Protein AF-A0A8J7N861-F1 (afdb_monomer_lite)

Foldseek 3Di:
DFWFPDQDPPGDGPGDDDPPDDWAFPDDCPDVQKTWTQDPPDGDTTIDGCVSDDDDD

Radius of gyration: 10.05 Å; chains: 1; bounding box: 21×25×26 Å

Sequence (57 aa):
VNLRASPSTTASVVGRVNFGDTVVVTQQNPAPGWTGIRNPRTGEVAYVSSQFLQLVP

Secondary structure (DSSP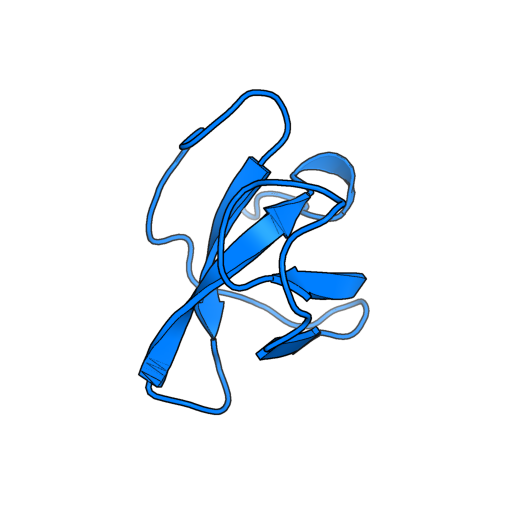, 8-state):
-EEESSSSTTSPEEEE--TT----EEEEEEETTEEEEE-TTTSSEEEEEGGG-----

Structure (mmCIF, N/CA/C/O backbone):
data_AF-A0A8J7N861-F1
#
_entry.id   AF-A0A8J7N861-F1
#
loop_
_atom_site.group_PDB
_atom_site.id
_atom_site.type_symbol
_atom_site.label_atom_id
_atom_site.label_alt_id
_atom_site.label_comp_id
_atom_site.label_asym_id
_atom_site.label_entity_id
_atom_site.label_seq_id
_atom_site.pdbx_PDB_ins_code
_atom_site.Cartn_x
_atom_site.Cartn_y
_atom_site.Cartn_z
_atom_site.occupancy
_atom_site.B_iso_or_equiv
_atom_site.auth_seq_id
_atom_site.auth_comp_id
_atom_site.auth_asym_id
_atom_site.auth_atom_id
_atom_site.pdbx_PDB_model_num
ATOM 1 N N . VAL A 1 1 ? -6.816 -1.987 -4.378 1.00 92.62 1 VAL A N 1
ATOM 2 C CA . VAL A 1 1 ? -5.654 -1.100 -4.617 1.00 92.62 1 VAL A CA 1
ATOM 3 C C . VAL A 1 1 ? -4.374 -1.925 -4.705 1.00 92.62 1 VAL A C 1
ATOM 5 O O . VAL A 1 1 ? -4.271 -2.950 -4.037 1.00 92.62 1 VAL A O 1
ATOM 8 N N . ASN A 1 2 ? -3.432 -1.527 -5.562 1.00 96.19 2 ASN A N 1
ATOM 9 C CA . ASN A 1 2 ? -2.159 -2.233 -5.736 1.00 96.19 2 ASN A CA 1
ATOM 10 C C . ASN A 1 2 ? -1.208 -1.948 -4.569 1.00 96.19 2 ASN A C 1
ATOM 12 O O . ASN A 1 2 ? -1.078 -0.800 -4.146 1.00 96.19 2 ASN A O 1
ATOM 16 N N . LEU A 1 3 ? -0.522 -2.991 -4.109 1.00 96.75 3 LEU A N 1
ATOM 17 C CA . LEU A 1 3 ? 0.617 -2.894 -3.207 1.00 96.75 3 LEU A CA 1
ATOM 18 C C . LEU A 1 3 ? 1.895 -2.803 -4.034 1.00 96.75 3 LEU A C 1
ATOM 20 O O . LEU A 1 3 ? 2.043 -3.521 -5.025 1.00 96.75 3 LEU A O 1
ATOM 24 N N . ARG A 1 4 ? 2.821 -1.940 -3.632 1.00 97.94 4 ARG A N 1
ATOM 25 C CA . ARG A 1 4 ? 4.056 -1.664 -4.370 1.00 97.94 4 ARG A CA 1
ATOM 26 C C . ARG A 1 4 ? 5.298 -1.940 -3.539 1.00 97.94 4 ARG A C 1
ATOM 28 O O . ARG A 1 4 ? 5.250 -1.859 -2.316 1.00 97.94 4 ARG A O 1
ATOM 35 N N . ALA A 1 5 ? 6.398 -2.256 -4.219 1.00 97.19 5 ALA A N 1
ATOM 36 C CA . ALA A 1 5 ? 7.692 -2.549 -3.598 1.00 97.19 5 ALA A CA 1
ATOM 37 C C . ALA A 1 5 ? 8.333 -1.329 -2.908 1.00 97.19 5 ALA A C 1
ATOM 39 O O . ALA A 1 5 ? 9.099 -1.490 -1.966 1.00 97.19 5 ALA A O 1
ATOM 40 N N . SER A 1 6 ? 8.022 -0.112 -3.362 1.00 97.25 6 SER A N 1
ATOM 41 C CA . SER A 1 6 ? 8.480 1.150 -2.766 1.00 97.25 6 SER A CA 1
ATOM 42 C C . SER A 1 6 ? 7.369 2.213 -2.846 1.00 97.25 6 SER A C 1
ATOM 44 O O . SER A 1 6 ? 6.408 2.019 -3.605 1.00 97.25 6 SER A O 1
ATOM 46 N N . PRO A 1 7 ? 7.438 3.317 -2.071 1.00 96.62 7 PRO A N 1
ATOM 47 C CA . PRO A 1 7 ? 6.394 4.342 -2.025 1.00 96.62 7 PRO A CA 1
ATOM 48 C C . PRO A 1 7 ? 6.446 5.265 -3.259 1.00 96.62 7 PRO A C 1
ATOM 50 O O . PRO A 1 7 ? 6.750 6.452 -3.177 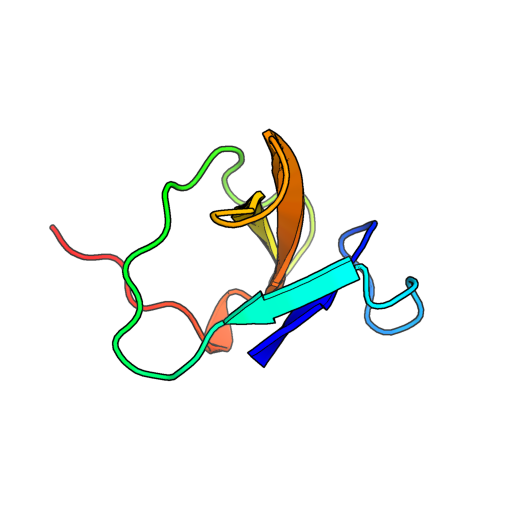1.00 96.62 7 PRO A O 1
ATOM 53 N N . SER A 1 8 ? 6.182 4.693 -4.434 1.00 96.88 8 SER A N 1
ATOM 54 C CA . SER A 1 8 ? 6.181 5.371 -5.733 1.00 96.88 8 SER A CA 1
ATOM 55 C C . SER A 1 8 ? 5.175 4.723 -6.685 1.00 96.88 8 SER A C 1
ATOM 57 O O . SER A 1 8 ? 4.989 3.509 -6.683 1.00 96.88 8 SER A O 1
ATOM 59 N N . THR A 1 9 ? 4.553 5.511 -7.566 1.00 93.94 9 THR A N 1
ATOM 60 C CA . THR A 1 9 ? 3.615 5.019 -8.591 1.00 93.94 9 THR A CA 1
ATOM 61 C C . THR A 1 9 ? 4.291 4.225 -9.711 1.00 93.94 9 THR A C 1
ATOM 63 O O . THR A 1 9 ? 3.605 3.496 -10.429 1.00 93.94 9 THR A O 1
ATOM 66 N N . THR A 1 10 ? 5.615 4.322 -9.847 1.00 96.38 10 THR A N 1
ATOM 67 C CA . THR A 1 10 ? 6.408 3.585 -10.845 1.00 96.38 10 THR A CA 1
ATOM 68 C C . THR A 1 10 ? 7.008 2.291 -10.299 1.00 96.38 10 THR A C 1
ATOM 70 O O . THR A 1 10 ? 7.502 1.475 -11.069 1.00 96.38 10 THR A O 1
ATOM 73 N N . ALA A 1 11 ? 6.942 2.069 -8.984 1.00 96.94 11 ALA A N 1
ATOM 74 C CA . ALA A 1 11 ? 7.480 0.869 -8.357 1.00 96.94 11 ALA A CA 1
ATOM 75 C C . ALA A 1 11 ? 6.676 -0.382 -8.730 1.00 96.94 11 ALA A C 1
ATOM 77 O O . ALA A 1 11 ? 5.449 -0.322 -8.866 1.00 96.94 11 ALA A O 1
ATOM 78 N N . SER A 1 12 ? 7.357 -1.524 -8.836 1.00 97.56 12 SER A N 1
ATOM 79 C CA . SER A 1 12 ? 6.739 -2.811 -9.163 1.00 97.56 12 SER A CA 1
ATOM 80 C C . SER A 1 12 ? 5.575 -3.142 -8.230 1.00 97.56 12 SER A C 1
ATOM 82 O O . SER A 1 12 ? 5.633 -2.903 -7.020 1.00 97.56 12 SER A O 1
ATOM 84 N N . VAL A 1 13 ? 4.513 -3.707 -8.802 1.00 97.38 13 VAL A N 1
ATOM 85 C CA . VAL A 1 13 ? 3.358 -4.196 -8.046 1.00 97.38 13 VAL A CA 1
ATOM 86 C C . VAL A 1 13 ? 3.720 -5.543 -7.427 1.00 97.38 13 VAL A C 1
ATOM 88 O O . VAL A 1 13 ? 4.056 -6.479 -8.143 1.00 97.38 13 VAL A O 1
ATOM 91 N N . VAL A 1 14 ? 3.638 -5.636 -6.101 1.00 97.00 14 VAL A N 1
ATOM 92 C CA . VAL A 1 14 ? 3.982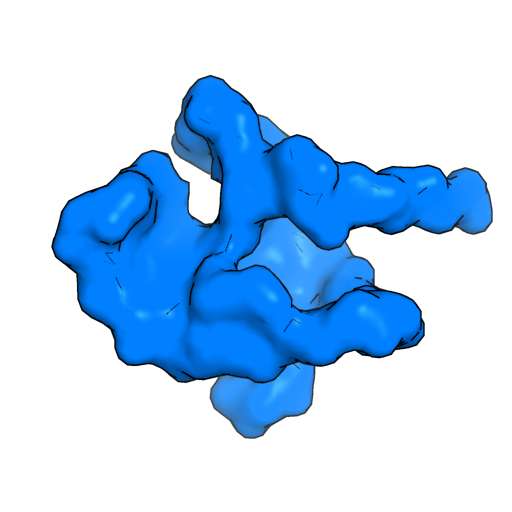 -6.842 -5.317 1.00 97.00 14 VAL A CA 1
ATOM 93 C C . VAL A 1 14 ? 2.750 -7.524 -4.721 1.00 97.00 14 VAL A C 1
ATOM 95 O O . VAL A 1 14 ? 2.845 -8.519 -4.006 1.00 97.00 14 VAL A O 1
ATOM 98 N N . GLY A 1 15 ? 1.565 -6.980 -4.989 1.00 95.44 15 GLY A N 1
ATOM 99 C CA . GLY A 1 15 ? 0.310 -7.536 -4.515 1.00 95.44 15 GLY A CA 1
ATOM 100 C C . GLY A 1 15 ? -0.859 -6.585 -4.711 1.00 95.44 15 GLY A C 1
ATOM 101 O O . GLY A 1 15 ? -0.749 -5.529 -5.336 1.00 95.44 15 GLY A O 1
ATOM 102 N N . ARG A 1 16 ? -2.001 -6.965 -4.147 1.00 95.06 16 ARG A N 1
ATOM 103 C CA . ARG A 1 16 ? -3.231 -6.179 -4.170 1.00 95.06 16 ARG A CA 1
ATOM 104 C C . ARG A 1 16 ? -4.034 -6.468 -2.910 1.00 95.06 16 ARG A C 1
ATOM 106 O O . ARG A 1 16 ? -4.080 -7.614 -2.471 1.00 95.06 16 ARG A O 1
ATOM 113 N N . VAL A 1 17 ? -4.687 -5.436 -2.395 1.00 93.69 17 VAL A N 1
ATOM 114 C CA . VAL A 1 17 ? -5.743 -5.548 -1.380 1.00 93.69 17 VAL A CA 1
ATOM 115 C C . VAL A 1 17 ? -7.061 -5.054 -1.960 1.00 93.69 17 VAL A C 1
ATOM 117 O O . VAL A 1 17 ? -7.081 -4.223 -2.883 1.00 93.69 17 VAL A O 1
ATOM 120 N N . ASN A 1 18 ? -8.160 -5.599 -1.466 1.00 94.62 18 ASN A N 1
ATOM 121 C CA . ASN A 1 18 ? -9.512 -5.261 -1.877 1.00 94.62 18 ASN A CA 1
ATOM 122 C C . ASN A 1 18 ? -10.129 -4.232 -0.928 1.00 94.62 18 ASN A C 1
ATOM 124 O O . ASN A 1 18 ? -9.604 -3.945 0.144 1.00 94.62 18 ASN A O 1
ATOM 128 N N . PHE A 1 19 ? -11.229 -3.623 -1.364 1.00 92.94 19 PHE A N 1
ATOM 129 C CA . PHE A 1 19 ? -11.999 -2.746 -0.491 1.00 92.94 19 PHE A CA 1
ATOM 130 C C . PHE A 1 19 ? -12.575 -3.563 0.674 1.00 92.94 19 PHE A C 1
ATOM 132 O O . PHE A 1 19 ? -13.110 -4.645 0.443 1.00 92.94 19 PHE A O 1
ATOM 139 N N . GLY A 1 20 ? -12.455 -3.044 1.896 1.00 92.19 20 GLY A N 1
ATOM 140 C CA . GLY A 1 20 ? -12.874 -3.732 3.120 1.00 92.19 20 GLY A CA 1
ATOM 141 C C . GLY A 1 20 ? -11.807 -4.630 3.757 1.00 92.19 20 GLY A C 1
ATOM 142 O O . GLY A 1 20 ? -11.996 -5.042 4.897 1.00 92.19 20 GLY A O 1
ATOM 143 N N . ASP A 1 21 ? -10.681 -4.898 3.083 1.00 93.06 21 ASP A N 1
ATOM 144 C CA . ASP A 1 21 ? -9.568 -5.625 3.703 1.00 93.06 21 ASP A CA 1
ATOM 145 C C . ASP A 1 21 ? -8.924 -4.768 4.806 1.00 93.06 21 ASP A C 1
ATOM 147 O O . ASP A 1 21 ? -8.495 -3.636 4.563 1.00 93.06 21 ASP A O 1
ATOM 151 N N . THR A 1 22 ? -8.780 -5.333 6.006 1.00 92.94 22 THR A N 1
ATOM 152 C CA . THR A 1 22 ? -7.999 -4.718 7.087 1.00 92.94 22 THR A CA 1
ATOM 153 C C . THR A 1 22 ? -6.518 -5.031 6.902 1.00 92.94 22 THR A C 1
ATOM 155 O O . THR A 1 22 ? -6.129 -6.180 6.682 1.00 92.94 22 THR A O 1
ATOM 158 N N . VAL A 1 23 ? -5.669 -4.012 7.027 1.00 93.50 23 VAL A N 1
ATOM 159 C CA . VAL A 1 23 ? -4.211 -4.134 6.911 1.00 93.50 23 VAL A CA 1
ATOM 160 C C . VAL A 1 23 ? -3.525 -3.564 8.144 1.00 93.50 23 VAL A C 1
ATOM 162 O O . VAL A 1 23 ? -4.015 -2.622 8.762 1.00 93.50 23 VAL A O 1
ATOM 165 N N . VAL A 1 24 ? -2.362 -4.116 8.487 1.00 95.25 24 VAL A N 1
ATOM 166 C CA . VAL A 1 24 ? -1.539 -3.598 9.586 1.00 95.25 24 VAL A CA 1
ATOM 167 C C . VAL A 1 24 ? -0.585 -2.549 9.033 1.00 95.25 24 VAL A C 1
ATOM 169 O O . VAL A 1 24 ? 0.205 -2.845 8.134 1.00 95.25 24 VAL A O 1
ATOM 172 N N . VAL A 1 25 ? -0.644 -1.332 9.571 1.00 95.19 25 VAL A N 1
ATOM 173 C CA . VAL A 1 25 ? 0.305 -0.263 9.239 1.00 95.19 25 VAL A CA 1
ATOM 174 C C . VAL A 1 25 ? 1.649 -0.565 9.897 1.00 95.19 25 VAL A C 1
ATOM 176 O O . VAL A 1 25 ? 1.719 -0.798 11.099 1.00 95.19 25 VAL A O 1
ATOM 179 N N . THR A 1 26 ? 2.720 -0.552 9.107 1.00 96.62 26 THR A N 1
ATOM 180 C CA . THR A 1 26 ? 4.099 -0.761 9.578 1.00 96.62 26 THR A CA 1
ATOM 181 C C . THR A 1 26 ? 4.919 0.523 9.548 1.00 96.62 26 THR A C 1
ATOM 183 O O . THR A 1 26 ? 5.862 0.662 10.322 1.00 96.62 26 THR A O 1
ATOM 186 N N . GLN A 1 27 ? 4.572 1.467 8.666 1.00 95.38 27 GLN A N 1
ATOM 187 C CA . GLN A 1 27 ? 5.241 2.762 8.539 1.00 95.38 27 GLN A CA 1
ATOM 188 C C . GLN A 1 27 ? 4.219 3.854 8.232 1.00 95.38 27 GLN A C 1
ATOM 190 O O . GLN A 1 27 ? 3.515 3.804 7.217 1.00 95.38 27 GLN A O 1
ATOM 195 N N . GLN A 1 28 ? 4.179 4.872 9.085 1.00 88.81 28 GLN A N 1
ATOM 196 C CA . GLN A 1 28 ? 3.403 6.080 8.838 1.00 88.81 28 GLN A CA 1
ATOM 197 C C . GLN A 1 28 ? 4.231 7.053 7.993 1.00 88.81 28 GLN A C 1
ATOM 199 O O . GLN A 1 28 ? 5.359 7.380 8.347 1.00 88.81 28 GLN A O 1
ATOM 204 N N . ASN A 1 29 ? 3.663 7.499 6.871 1.00 90.06 29 ASN A N 1
ATOM 205 C CA . ASN A 1 29 ? 4.241 8.497 5.963 1.00 90.06 29 ASN A CA 1
ATOM 206 C C . ASN A 1 29 ? 5.689 8.227 5.479 1.00 90.06 29 ASN A C 1
ATOM 208 O O . ASN A 1 29 ? 6.507 9.146 5.510 1.00 90.06 29 ASN A O 1
ATOM 212 N N . PRO A 1 30 ? 6.039 7.021 4.978 1.00 94.38 30 PRO A N 1
ATOM 213 C CA . PRO A 1 30 ? 7.354 6.765 4.370 1.00 94.38 30 PRO A CA 1
ATOM 214 C C . PRO A 1 30 ? 7.673 7.671 3.167 1.00 94.38 30 PRO A C 1
ATOM 216 O O . PRO A 1 30 ? 8.837 7.870 2.835 1.00 94.38 30 PRO A O 1
ATOM 219 N N . ALA A 1 31 ? 6.645 8.204 2.503 1.00 95.94 31 ALA A N 1
ATOM 220 C CA . ALA A 1 31 ? 6.738 9.280 1.522 1.00 95.94 31 ALA A CA 1
ATOM 221 C C . ALA A 1 31 ? 5.386 10.021 1.457 1.00 95.94 31 ALA A C 1
ATOM 223 O O . ALA A 1 31 ? 4.377 9.474 1.920 1.00 95.94 31 ALA A O 1
ATOM 224 N N . PRO A 1 32 ? 5.318 11.229 0.864 1.00 96.25 32 PRO A N 1
ATOM 225 C CA . PRO A 1 32 ? 4.067 11.973 0.734 1.00 96.25 32 PRO A CA 1
ATOM 226 C C . PRO A 1 32 ? 2.960 11.147 0.061 1.00 96.25 32 PRO A C 1
ATOM 228 O O . PRO A 1 32 ? 3.102 10.716 -1.083 1.00 96.25 32 PRO A O 1
ATOM 231 N N . GLY A 1 33 ? 1.855 10.917 0.777 1.00 95.50 33 GLY A N 1
ATOM 232 C CA . GLY A 1 33 ? 0.696 10.171 0.271 1.00 95.50 33 GLY A CA 1
ATOM 233 C C . GLY A 1 33 ? 0.860 8.647 0.231 1.00 95.50 33 GLY A C 1
ATOM 234 O O . GLY A 1 33 ? 0.061 7.974 -0.430 1.00 95.50 33 GLY A O 1
ATOM 235 N N . TRP A 1 34 ? 1.871 8.101 0.913 1.00 97.50 34 TRP A N 1
ATOM 236 C CA . TRP A 1 34 ? 2.110 6.663 1.026 1.00 97.50 34 TRP A CA 1
ATOM 237 C C . TRP A 1 34 ? 2.055 6.182 2.467 1.00 97.50 34 TRP A C 1
ATOM 239 O O . TRP A 1 34 ? 2.453 6.875 3.399 1.00 97.50 34 TRP A O 1
ATOM 249 N N . THR A 1 35 ? 1.631 4.935 2.626 1.00 97.38 35 THR A N 1
ATOM 250 C CA . THR A 1 35 ? 1.640 4.212 3.893 1.00 97.38 35 THR A CA 1
ATOM 251 C C . THR A 1 35 ? 2.309 2.863 3.671 1.00 97.38 35 THR A C 1
ATOM 253 O O . THR A 1 35 ? 2.005 2.162 2.702 1.00 97.38 35 THR A O 1
ATOM 256 N N . GLY A 1 36 ? 3.238 2.508 4.558 1.00 97.38 36 GLY A N 1
ATOM 257 C CA . GLY A 1 36 ? 3.807 1.167 4.605 1.00 97.38 36 GLY A CA 1
ATOM 258 C C . GLY A 1 36 ? 2.876 0.256 5.392 1.00 97.38 36 GLY A C 1
ATOM 259 O O . GLY A 1 36 ? 2.460 0.598 6.501 1.00 97.38 36 GLY A O 1
ATOM 260 N N . ILE A 1 37 ? 2.540 -0.889 4.813 1.00 96.75 37 ILE A N 1
ATOM 261 C CA . ILE A 1 37 ? 1.690 -1.900 5.429 1.00 96.75 37 ILE A CA 1
ATOM 262 C C . ILE A 1 37 ? 2.377 -3.260 5.419 1.00 96.75 37 ILE A C 1
ATOM 264 O O . ILE A 1 37 ? 3.296 -3.525 4.639 1.00 96.75 37 ILE A O 1
ATOM 268 N N . ARG A 1 38 ? 1.875 -4.159 6.254 1.00 96.44 38 ARG A N 1
ATOM 269 C CA . ARG A 1 38 ? 2.198 -5.575 6.189 1.00 96.44 38 ARG A CA 1
ATOM 270 C C . ARG A 1 38 ? 1.383 -6.228 5.075 1.00 96.44 38 ARG A C 1
ATOM 272 O O . ARG A 1 38 ? 0.158 -6.278 5.159 1.00 96.44 38 ARG A O 1
ATOM 279 N N . ASN A 1 39 ? 2.046 -6.757 4.047 1.00 94.44 39 ASN A N 1
ATOM 280 C CA . ASN A 1 39 ? 1.375 -7.530 3.005 1.00 94.44 39 ASN A CA 1
ATOM 281 C C . ASN A 1 39 ? 0.758 -8.794 3.639 1.00 94.44 39 ASN A C 1
ATOM 283 O O . ASN A 1 39 ? 1.514 -9.603 4.189 1.00 94.44 39 ASN A O 1
ATOM 287 N N . PRO A 1 40 ? -0.574 -8.988 3.576 1.00 88.25 40 PRO A N 1
ATOM 288 C CA . PRO A 1 40 ? -1.243 -10.102 4.247 1.00 88.25 40 PRO A CA 1
ATOM 289 C C . PRO A 1 40 ? -0.907 -11.465 3.630 1.00 88.25 40 PRO A C 1
ATOM 291 O O . PRO A 1 40 ? -1.086 -12.485 4.285 1.00 88.25 40 PRO A O 1
ATOM 294 N N . ARG A 1 41 ? -0.410 -11.502 2.384 1.00 89.44 41 ARG A N 1
ATOM 295 C CA . ARG A 1 41 ? -0.067 -12.751 1.691 1.00 89.44 41 ARG A CA 1
ATOM 296 C C . ARG A 1 41 ? 1.366 -13.200 1.929 1.00 89.44 41 ARG A C 1
ATOM 298 O O . ARG A 1 41 ? 1.593 -14.392 2.073 1.00 89.44 41 ARG A O 1
ATOM 305 N N . THR A 1 42 ? 2.326 -12.274 1.897 1.00 92.81 42 THR A N 1
ATOM 306 C CA . THR A 1 42 ? 3.742 -12.667 1.812 1.00 92.81 42 THR A CA 1
ATOM 307 C C . THR A 1 42 ? 4.427 -12.742 3.157 1.00 92.81 42 THR A C 1
ATOM 309 O O . THR A 1 42 ? 5.097 -13.722 3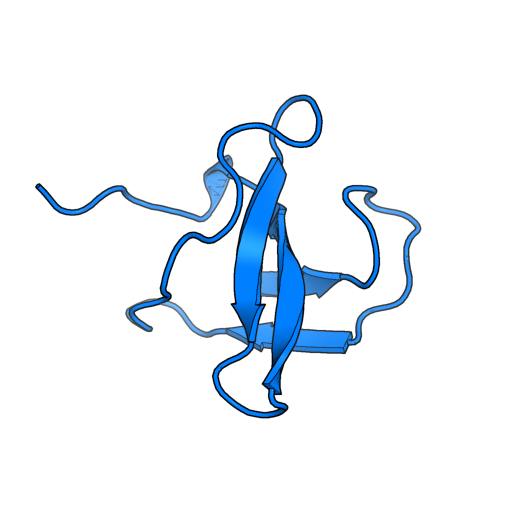.446 1.00 92.81 42 THR A O 1
ATOM 312 N N . GLY A 1 43 ? 4.328 -11.713 3.987 1.00 93.38 43 GLY A N 1
ATOM 313 C CA . GLY A 1 43 ? 5.421 -11.561 4.954 1.00 93.38 43 GLY A CA 1
ATOM 314 C C . GLY A 1 43 ? 5.894 -10.139 5.152 1.00 93.38 43 GLY A C 1
ATOM 315 O O . GLY A 1 43 ? 6.386 -9.754 6.209 1.00 93.38 43 GLY A O 1
ATOM 316 N N . GLU A 1 44 ? 5.772 -9.368 4.093 1.00 94.94 44 GLU A N 1
ATOM 317 C CA . GLU A 1 44 ? 6.753 -8.329 3.866 1.00 94.94 44 GLU A CA 1
ATOM 318 C C . GLU A 1 44 ? 6.112 -6.957 3.943 1.00 94.94 44 GLU A C 1
ATOM 320 O O . GLU A 1 44 ? 4.885 -6.803 3.900 1.00 94.94 44 GLU A O 1
ATOM 325 N N . VAL A 1 45 ? 6.965 -5.948 4.076 1.00 96.69 45 VAL A N 1
ATOM 326 C CA . VAL A 1 45 ? 6.533 -4.563 3.950 1.00 96.69 45 VAL A CA 1
ATOM 327 C C . VAL A 1 45 ? 6.187 -4.304 2.490 1.00 96.69 45 VAL A C 1
ATOM 329 O O . VAL A 1 45 ? 6.947 -4.636 1.584 1.00 96.69 45 VAL A O 1
ATOM 332 N N . ALA A 1 46 ? 5.030 -3.695 2.271 1.00 97.62 46 ALA A N 1
ATOM 333 C CA . ALA A 1 46 ? 4.629 -3.181 0.977 1.00 97.62 46 ALA A CA 1
ATOM 334 C C . ALA A 1 46 ? 3.976 -1.811 1.144 1.00 97.62 46 ALA A C 1
ATOM 336 O O . ALA A 1 46 ? 3.528 -1.442 2.229 1.00 97.62 46 ALA A O 1
ATOM 337 N N . TYR A 1 47 ? 3.905 -1.057 0.055 1.00 97.81 47 TYR A N 1
ATOM 338 C CA . TYR A 1 47 ? 3.452 0.326 0.072 1.00 97.81 47 TYR A CA 1
ATOM 339 C C . TYR A 1 47 ? 2.132 0.480 -0.665 1.00 97.81 47 TYR A C 1
ATO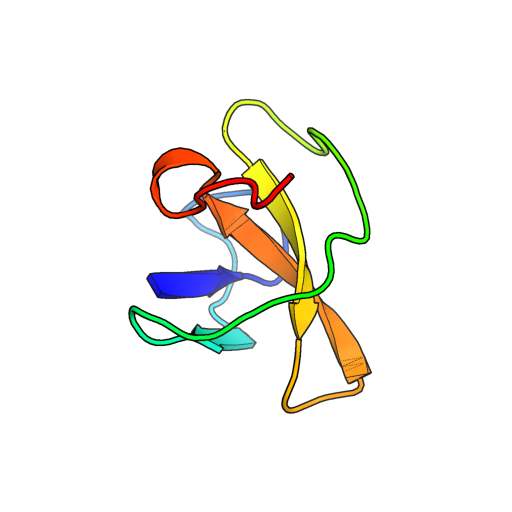M 341 O O . TYR A 1 47 ? 1.931 -0.065 -1.752 1.00 97.81 47 TYR A O 1
ATOM 349 N N . VAL A 1 48 ? 1.232 1.255 -0.077 1.00 97.00 48 VAL A N 1
ATOM 350 C CA . VAL A 1 48 ? -0.070 1.590 -0.649 1.00 97.00 48 VAL A CA 1
ATOM 351 C C . VAL A 1 48 ? -0.287 3.093 -0.531 1.00 97.00 48 VAL A C 1
ATOM 353 O O . VAL A 1 48 ? 0.203 3.728 0.404 1.00 97.00 48 VAL A O 1
ATOM 356 N N . SER A 1 49 ? -0.988 3.683 -1.498 1.00 96.56 49 SER A N 1
ATOM 357 C CA . SER A 1 49 ? -1.307 5.107 -1.425 1.00 96.56 49 SER A CA 1
ATOM 358 C C . SER A 1 49 ? -2.324 5.356 -0.311 1.00 96.56 49 SER A C 1
ATOM 360 O O . SER A 1 49 ? -3.374 4.711 -0.267 1.00 96.56 49 SER A O 1
ATOM 362 N N . SER A 1 50 ? -2.007 6.300 0.574 1.00 95.75 50 SER A N 1
ATOM 363 C CA . SER A 1 50 ? -2.770 6.597 1.789 1.00 95.75 50 SER A CA 1
ATOM 364 C C . SER A 1 50 ? -4.198 7.047 1.504 1.00 95.75 50 SER A C 1
ATOM 366 O O . SER A 1 50 ? -5.072 6.812 2.324 1.00 95.75 50 SER A O 1
ATOM 368 N N . GLN A 1 51 ? -4.466 7.622 0.326 1.00 95.19 51 GLN A N 1
ATOM 369 C CA . GLN A 1 51 ? -5.818 8.031 -0.078 1.00 95.19 51 GLN A CA 1
ATOM 370 C C . GLN A 1 51 ? -6.809 6.859 -0.193 1.00 95.19 51 GLN A C 1
ATOM 372 O O . GLN A 1 51 ? -8.014 7.075 -0.231 1.00 95.19 51 GLN A O 1
ATOM 377 N N . PHE A 1 52 ? -6.310 5.622 -0.290 1.00 94.44 52 PHE A N 1
ATOM 378 C CA . PHE A 1 52 ? -7.135 4.412 -0.346 1.00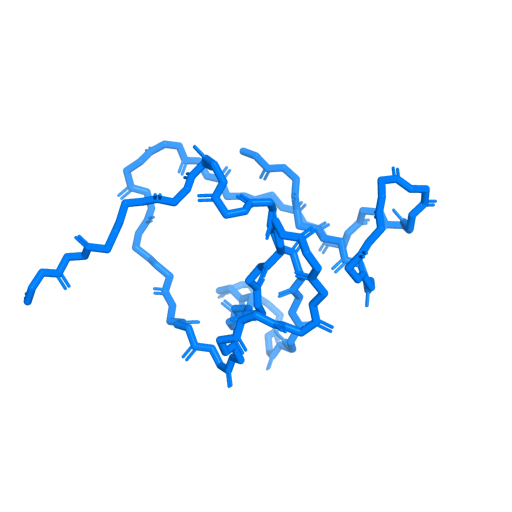 94.44 52 PHE A CA 1
ATOM 379 C C . PHE A 1 52 ? -7.245 3.703 1.004 1.00 94.44 52 PHE A C 1
ATOM 381 O O . PHE A 1 52 ? -7.809 2.611 1.069 1.00 94.44 52 PHE A O 1
ATOM 388 N N . LEU A 1 53 ? -6.672 4.285 2.057 1.00 92.44 53 LEU A N 1
ATOM 389 C CA . LEU A 1 53 ? -6.764 3.773 3.411 1.00 92.44 53 LEU A CA 1
ATOM 390 C C . LEU A 1 53 ? -7.696 4.654 4.231 1.00 92.44 53 LEU A C 1
ATOM 392 O O . LEU A 1 53 ? -7.659 5.879 4.155 1.00 92.44 53 LEU A O 1
ATOM 396 N N . GLN A 1 54 ? -8.483 3.998 5.071 1.00 93.31 54 GLN A N 1
ATOM 397 C CA . GLN A 1 54 ? -9.204 4.634 6.156 1.00 93.31 54 GLN A CA 1
ATOM 398 C C . GLN A 1 54 ? -8.589 4.132 7.457 1.00 93.31 54 GLN A C 1
ATOM 400 O O . GLN A 1 54 ? -8.518 2.924 7.685 1.00 93.31 54 GLN A O 1
ATOM 405 N N . LEU A 1 55 ? -8.115 5.054 8.294 1.00 84.94 55 LEU A N 1
ATOM 406 C CA . LEU A 1 55 ? -7.668 4.702 9.636 1.00 84.94 55 LEU A CA 1
ATOM 407 C C . LEU A 1 55 ? -8.893 4.326 10.468 1.00 84.94 55 LEU A C 1
ATOM 409 O O . LEU A 1 55 ? -9.856 5.091 10.549 1.00 84.94 55 LEU A O 1
ATOM 413 N N . VAL A 1 56 ? -8.850 3.133 11.049 1.00 82.88 56 VAL A N 1
ATOM 414 C CA . VAL A 1 56 ? -9.848 2.667 12.011 1.00 82.88 56 VAL A CA 1
ATOM 415 C C . VAL A 1 56 ? -9.333 3.045 13.410 1.00 82.88 56 VAL A C 1
ATOM 417 O O . VAL A 1 56 ? -8.167 2.742 13.680 1.00 82.88 56 VAL A O 1
ATOM 420 N N . PRO A 1 57 ? -10.125 3.753 14.239 1.00 74.44 57 PRO A N 1
ATOM 421 C CA . PRO A 1 57 ? -9.753 4.122 15.609 1.00 74.44 57 PRO A CA 1
ATOM 422 C C . PRO A 1 57 ? -9.511 2.925 16.532 1.00 74.44 57 PRO A C 1
ATOM 424 O O . PRO A 1 57 ? -10.140 1.866 16.304 1.00 74.44 57 PRO A O 1
#

pLDDT: mean 94.3, std 4.05, range [74.44, 97.94]